Protein AF-A0A8J5ME68-F1 (afdb_monomer_lite)

InterPro domains:
  IPR002935 Class I-like SAM-dependent O-methyltransferase [PS51682] (1-146)

Sequence (146 aa):
MAEIGAYTGYNTVRFASAQREAAKAAGIDSHYYSFEYSPEFAACAREMVSFAGLNDQVTIIEGAFSDQLPFLKGKTVDIYYIGLDKSLYVSDAEKIIASDNVLIPGAPVYLTFVDDHPQLKSVLHRLVHVGQRSHLRGNLHRETPA

Secondary structure (DSSP, 8-state):
-EEE--TTSHHHHHHHHHHHHHHHHHT----EEEEES-HHHHHHHHHHHHHTT-TTTEEEEES-HHHHGGGGTT-----EEE-S-TTTHHHHHHHHHHHTT------S-HHHHHHH-TT----------TT-----------PPP-

Foldseek 3Di:
DEEEACQLQPVVLVVLVVVVVVCVVVVHDAAYEYEHADPVRLVNNVVVCVVSVNPVRYDYHYRHCVVCVCVCVPHDDPDYHYDDDPVCLVVVVVVVCVVVPDDDDDDPDNVCCQVPDPPHDDDDDDDDPPPDPDDDPDDDDDDDDD

Organism: NCBI:txid2496075

Radius of gyration: 18.71 Å; chains: 1; bounding box: 47×57×40 Å

Structure (mmCIF, N/CA/C/O backbone):
data_AF-A0A8J5ME68-F1
#
_entry.id   AF-A0A8J5ME68-F1
#
loop_
_atom_site.group_PDB
_atom_site.id
_atom_site.type_symbol
_atom_site.label_atom_id
_atom_site.label_alt_id
_atom_site.label_comp_id
_atom_site.label_asym_id
_atom_site.label_entity_id
_atom_site.label_seq_id
_atom_site.pdbx_PDB_ins_code
_atom_site.Cartn_x
_atom_site.Cartn_y
_atom_site.Cartn_z
_atom_site.occupancy
_atom_site.B_iso_or_equiv
_atom_site.auth_seq_id
_atom_site.auth_comp_id
_atom_site.auth_asym_id
_atom_site.auth_atom_id
_atom_site.pdbx_PDB_model_num
ATOM 1 N N . MET A 1 1 ? -5.941 2.859 2.032 1.00 93.94 1 MET A N 1
ATOM 2 C CA . MET A 1 1 ? -4.659 3.097 1.325 1.00 93.94 1 MET A CA 1
ATOM 3 C C . MET A 1 1 ? -4.305 1.867 0.507 1.00 93.94 1 MET A C 1
ATOM 5 O O . MET A 1 1 ? -4.702 0.774 0.906 1.00 93.94 1 MET A O 1
ATOM 9 N N . ALA A 1 2 ? -3.570 2.038 -0.593 1.00 95.75 2 ALA A N 1
ATOM 10 C CA . ALA A 1 2 ? -3.022 0.935 -1.379 1.00 95.75 2 ALA A CA 1
ATOM 11 C C . ALA A 1 2 ? -1.511 1.103 -1.629 1.00 95.75 2 ALA A C 1
ATOM 13 O O . ALA A 1 2 ? -1.034 2.219 -1.820 1.00 95.75 2 ALA A O 1
ATOM 14 N N . GLU A 1 3 ? -0.768 0.002 -1.640 1.00 95.38 3 GLU A N 1
ATOM 15 C CA . GLU A 1 3 ? 0.664 -0.069 -1.955 1.00 95.38 3 GLU A CA 1
ATOM 16 C C . GLU A 1 3 ? 0.919 -1.042 -3.101 1.00 95.38 3 GLU A C 1
ATOM 18 O O . GLU A 1 3 ? 0.340 -2.123 -3.131 1.00 95.38 3 GLU A O 1
ATOM 23 N N . ILE A 1 4 ? 1.825 -0.678 -4.006 1.00 94.94 4 ILE A N 1
ATOM 24 C CA . ILE A 1 4 ? 2.297 -1.523 -5.102 1.00 94.94 4 ILE A CA 1
ATOM 25 C C . ILE A 1 4 ? 3.764 -1.865 -4.837 1.00 94.94 4 ILE A C 1
ATOM 27 O O . ILE A 1 4 ? 4.624 -0.983 -4.885 1.00 94.94 4 ILE A O 1
ATOM 31 N N . GLY A 1 5 ? 4.024 -3.140 -4.540 1.00 94.88 5 GLY A N 1
ATOM 32 C CA . GLY A 1 5 ? 5.335 -3.683 -4.184 1.00 94.88 5 GLY A CA 1
ATOM 33 C C . GLY A 1 5 ? 5.552 -3.765 -2.673 1.00 94.88 5 GLY A C 1
ATOM 34 O O . GLY A 1 5 ? 6.218 -2.905 -2.096 1.00 94.88 5 GLY A O 1
ATOM 35 N N . ALA A 1 6 ? 5.031 -4.820 -2.038 1.00 96.44 6 ALA A N 1
ATOM 36 C CA . ALA A 1 6 ? 5.205 -5.065 -0.602 1.00 96.44 6 ALA A CA 1
ATOM 37 C C . ALA A 1 6 ? 6.639 -5.492 -0.245 1.00 96.44 6 ALA A C 1
ATOM 39 O O . ALA A 1 6 ? 7.139 -5.182 0.843 1.00 96.44 6 ALA A O 1
ATOM 40 N N . TYR A 1 7 ? 7.300 -6.225 -1.149 1.00 95.56 7 TYR A N 1
ATOM 41 C CA . TYR A 1 7 ? 8.560 -6.917 -0.900 1.00 95.56 7 TYR A CA 1
ATOM 42 C C . TYR A 1 7 ? 8.488 -7.719 0.417 1.00 95.56 7 TYR A C 1
ATOM 44 O O . TYR A 1 7 ? 7.648 -8.593 0.577 1.00 95.56 7 TYR A O 1
ATOM 52 N N . THR A 1 8 ? 9.324 -7.405 1.403 1.00 96.75 8 THR A N 1
ATOM 53 C CA . THR A 1 8 ? 9.348 -8.076 2.716 1.00 96.75 8 THR A CA 1
ATOM 54 C C . THR A 1 8 ? 8.385 -7.465 3.747 1.00 96.75 8 THR A C 1
ATOM 56 O O . THR A 1 8 ? 8.420 -7.825 4.920 1.00 96.75 8 THR A O 1
ATOM 59 N N . GLY A 1 9 ? 7.528 -6.520 3.346 1.00 97.25 9 GLY A N 1
ATOM 60 C CA . GLY A 1 9 ? 6.469 -5.952 4.188 1.00 97.25 9 GLY A CA 1
ATOM 61 C C . GLY A 1 9 ? 6.884 -4.786 5.094 1.00 97.25 9 GLY A C 1
ATOM 62 O O . GLY A 1 9 ? 6.089 -4.350 5.927 1.00 97.25 9 GLY A O 1
ATOM 63 N N . TYR A 1 10 ? 8.101 -4.243 4.954 1.00 96.88 10 TYR A N 1
ATOM 64 C CA . TYR A 1 10 ? 8.569 -3.123 5.788 1.00 96.88 10 TYR A CA 1
ATOM 65 C C . TYR A 1 10 ? 7.672 -1.880 5.662 1.00 96.88 10 TYR A C 1
ATOM 67 O O . TYR A 1 10 ? 7.197 -1.337 6.664 1.00 96.88 10 TYR A O 1
ATOM 75 N N . ASN A 1 11 ? 7.440 -1.426 4.427 1.00 96.06 11 ASN A N 1
ATOM 76 C CA . ASN A 1 11 ? 6.594 -0.265 4.154 1.00 96.06 11 ASN A CA 1
ATOM 77 C C . ASN A 1 11 ? 5.141 -0.550 4.532 1.00 96.06 11 ASN A C 1
ATOM 79 O O . ASN A 1 11 ? 4.516 0.286 5.184 1.00 96.06 11 ASN A O 1
ATOM 83 N N . THR A 1 12 ? 4.656 -1.754 4.219 1.00 98.06 12 THR A N 1
ATOM 84 C CA . THR A 1 12 ? 3.324 -2.225 4.592 1.00 98.06 12 THR A CA 1
ATOM 85 C C . THR A 1 12 ? 3.072 -2.057 6.088 1.00 98.06 12 THR A C 1
ATOM 87 O O . THR A 1 12 ? 2.131 -1.371 6.474 1.00 98.06 12 THR A O 1
ATOM 90 N N . VAL A 1 13 ? 3.940 -2.599 6.952 1.00 98.56 13 VAL A N 1
ATOM 91 C CA . VAL A 1 13 ? 3.788 -2.472 8.411 1.00 98.56 13 VAL A CA 1
ATOM 92 C C . VAL A 1 13 ? 3.881 -1.017 8.855 1.00 98.56 13 VAL A C 1
ATOM 94 O O . VAL A 1 13 ? 3.043 -0.551 9.631 1.00 98.56 13 VAL A O 1
ATOM 97 N N . ARG A 1 14 ? 4.874 -0.274 8.352 1.00 97.94 14 ARG A N 1
ATOM 98 C CA . ARG A 1 14 ? 5.091 1.125 8.738 1.00 97.94 14 ARG A CA 1
ATOM 99 C C . ARG A 1 14 ? 3.871 1.992 8.436 1.00 97.94 14 ARG A C 1
ATOM 101 O O . ARG A 1 14 ? 3.426 2.748 9.300 1.00 97.94 14 ARG A O 1
ATOM 108 N N . PHE A 1 15 ? 3.347 1.904 7.219 1.00 97.94 15 PHE A N 1
ATOM 109 C CA . PHE A 1 15 ? 2.241 2.743 6.781 1.00 97.94 15 PHE A CA 1
ATOM 110 C C . PHE A 1 15 ? 0.897 2.249 7.305 1.00 97.94 15 PHE A C 1
ATOM 112 O O . PHE A 1 15 ? 0.117 3.077 7.763 1.00 97.94 15 PHE A O 1
ATOM 119 N N . ALA A 1 16 ? 0.639 0.939 7.333 1.00 98.31 16 ALA A N 1
ATOM 120 C CA . ALA A 1 16 ? -0.602 0.405 7.891 1.00 98.31 16 ALA A CA 1
ATOM 121 C C . ALA A 1 16 ? -0.737 0.705 9.389 1.00 98.31 16 ALA A C 1
ATOM 123 O O . ALA A 1 16 ? -1.819 1.071 9.846 1.00 98.31 16 ALA A O 1
ATOM 124 N N . SER A 1 17 ? 0.360 0.630 10.155 1.00 98.25 17 SER A N 1
ATOM 125 C CA . SER A 1 17 ? 0.346 1.032 11.564 1.00 98.25 17 SER A CA 1
ATOM 126 C C . SER A 1 17 ? 0.016 2.517 11.718 1.00 98.25 17 SER A C 1
ATOM 128 O O . SER A 1 17 ? -0.826 2.867 12.540 1.00 98.25 17 SER A O 1
ATOM 130 N N . ALA A 1 18 ? 0.647 3.395 10.932 1.00 98.12 18 ALA A N 1
ATOM 131 C CA . ALA A 1 18 ? 0.370 4.831 10.986 1.00 98.12 18 ALA A CA 1
ATOM 132 C C . ALA A 1 18 ? -1.072 5.159 10.556 1.00 98.12 18 ALA A C 1
ATOM 134 O O . ALA A 1 18 ? -1.734 5.970 11.200 1.00 98.12 18 ALA A O 1
ATOM 135 N N . GLN A 1 19 ? -1.571 4.494 9.508 1.00 97.69 19 GLN A N 1
ATOM 136 C CA . GLN A 1 19 ? -2.947 4.619 9.034 1.00 97.69 19 GLN A CA 1
ATOM 137 C C . GLN A 1 19 ? -3.941 4.222 10.127 1.00 97.69 19 GLN A C 1
ATOM 139 O O . GLN A 1 19 ? -4.859 4.987 10.404 1.00 97.69 19 GLN A O 1
ATOM 144 N N . ARG A 1 20 ? -3.741 3.064 10.773 1.00 97.62 20 ARG A N 1
ATOM 145 C CA . ARG A 1 20 ? -4.620 2.569 11.840 1.00 97.62 20 ARG A CA 1
ATOM 146 C C . ARG A 1 20 ? -4.729 3.565 12.990 1.00 97.62 20 ARG A C 1
ATOM 148 O O . ARG A 1 20 ? -5.829 3.842 13.456 1.00 97.62 20 ARG A O 1
ATOM 155 N N . GLU A 1 21 ? -3.607 4.125 13.437 1.00 97.81 21 GLU A N 1
ATOM 156 C CA . GLU A 1 21 ? -3.608 5.096 14.537 1.00 97.81 21 GLU A CA 1
ATOM 157 C C . GLU A 1 21 ? -4.255 6.430 14.138 1.00 97.81 21 GLU A C 1
ATOM 159 O O . GLU A 1 21 ? -5.049 6.979 14.903 1.00 97.81 21 GLU A O 1
ATOM 164 N N . ALA A 1 22 ? -4.000 6.919 12.921 1.00 97.19 22 ALA A N 1
ATOM 165 C CA . ALA A 1 22 ? -4.658 8.118 12.405 1.00 97.19 22 ALA A CA 1
ATOM 166 C C . ALA A 1 22 ? -6.180 7.928 12.256 1.00 97.19 22 ALA A C 1
ATOM 168 O O . ALA A 1 22 ? -6.953 8.803 12.644 1.00 97.19 22 ALA A O 1
ATOM 169 N N . ALA A 1 23 ? -6.613 6.772 11.748 1.00 96.38 23 ALA A N 1
ATOM 170 C CA . ALA A 1 23 ? -8.021 6.432 11.568 1.00 96.38 23 ALA A CA 1
ATOM 171 C C . ALA A 1 23 ? -8.759 6.321 12.910 1.00 96.38 23 ALA A C 1
ATOM 173 O O . ALA A 1 23 ? -9.811 6.936 13.086 1.00 96.38 23 AL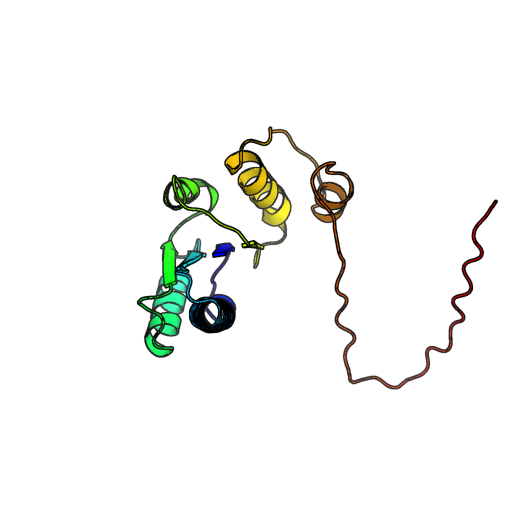A A O 1
ATOM 174 N N . LYS A 1 24 ? -8.155 5.644 13.899 1.00 96.81 24 LYS A N 1
ATOM 175 C CA . LYS A 1 24 ? -8.673 5.592 15.276 1.00 96.81 24 LYS A CA 1
ATOM 176 C C . LYS A 1 24 ? -8.836 6.984 15.880 1.00 96.81 24 LYS A C 1
ATOM 178 O O . LYS A 1 24 ? -9.876 7.268 16.464 1.00 96.81 24 LYS A O 1
ATOM 183 N N . ALA A 1 25 ? -7.834 7.852 15.734 1.00 97.62 25 ALA A N 1
ATOM 184 C CA . ALA A 1 25 ? -7.892 9.216 16.260 1.00 97.62 25 ALA A CA 1
ATOM 185 C C . ALA A 1 25 ? -9.000 10.056 15.601 1.00 97.62 25 ALA A C 1
ATOM 187 O O . ALA A 1 25 ? -9.602 10.903 16.257 1.00 97.62 25 ALA A O 1
ATOM 188 N N . ALA A 1 26 ? -9.285 9.806 14.322 1.00 96.75 26 ALA A N 1
ATOM 189 C CA . ALA A 1 26 ? -10.361 10.458 13.582 1.00 96.75 26 ALA A CA 1
ATOM 190 C C . ALA A 1 26 ? -11.739 9.790 13.768 1.00 96.75 26 ALA A C 1
ATOM 192 O O . ALA A 1 26 ? -12.738 10.344 13.312 1.00 96.75 26 ALA A O 1
ATOM 193 N N . GLY A 1 27 ? -11.816 8.627 14.425 1.00 96.94 27 GLY A N 1
ATOM 194 C CA . GLY A 1 27 ? -13.060 7.870 14.586 1.00 96.94 27 GLY A CA 1
ATOM 195 C C . GLY A 1 27 ? -13.623 7.329 13.268 1.00 96.94 27 GLY A C 1
ATOM 196 O O . GLY A 1 27 ? -14.840 7.245 13.123 1.00 96.94 27 GLY A O 1
ATOM 197 N N . ILE A 1 28 ? -12.753 7.003 12.307 1.00 94.88 28 ILE A N 1
ATOM 198 C CA . ILE A 1 28 ? -13.132 6.451 10.999 1.00 94.88 28 ILE A CA 1
ATOM 199 C C . ILE A 1 28 ? -12.541 5.057 10.801 1.00 94.88 28 ILE A C 1
ATOM 201 O O . ILE A 1 28 ? -11.491 4.727 11.355 1.00 94.88 28 ILE A O 1
ATOM 205 N N . ASP A 1 29 ? -13.185 4.267 9.949 1.00 94.44 29 ASP A N 1
ATOM 206 C CA . ASP A 1 29 ? -12.644 2.988 9.505 1.00 94.44 29 ASP A CA 1
ATOM 207 C C . ASP A 1 29 ? -11.548 3.193 8.457 1.00 94.44 29 ASP A C 1
ATOM 209 O O . ASP A 1 29 ? -11.549 4.153 7.682 1.00 94.44 29 ASP A O 1
ATOM 213 N N . SER A 1 30 ? -10.593 2.266 8.412 1.00 96.19 30 SER A N 1
ATOM 214 C CA . SER A 1 30 ? -9.539 2.290 7.406 1.00 96.19 30 SER A CA 1
ATOM 215 C C . SER A 1 30 ? -9.035 0.888 7.103 1.00 96.19 30 SER A C 1
ATOM 217 O O . SER A 1 30 ? -9.073 0.018 7.965 1.00 96.19 30 SER A O 1
ATOM 219 N N . HIS A 1 31 ? -8.519 0.690 5.891 1.00 97.69 31 HIS A N 1
ATOM 220 C CA . HIS A 1 31 ? -7.887 -0.566 5.485 1.00 97.69 31 HIS A CA 1
ATOM 221 C C . HIS A 1 31 ? -6.666 -0.308 4.601 1.00 97.69 31 HIS A C 1
ATOM 223 O O . HIS A 1 31 ? -6.632 0.690 3.860 1.00 97.69 31 HIS A O 1
ATOM 229 N N . TYR A 1 32 ? -5.676 -1.196 4.670 1.00 98.31 32 TYR A N 1
ATOM 230 C CA . TYR A 1 32 ? -4.450 -1.144 3.875 1.00 98.31 32 TYR A CA 1
ATOM 231 C C . TYR A 1 32 ? -4.378 -2.341 2.919 1.00 98.31 32 TYR A C 1
ATOM 233 O O . TYR A 1 32 ? -4.331 -3.492 3.349 1.00 98.31 32 TYR A O 1
ATOM 241 N N . TYR A 1 33 ? -4.346 -2.080 1.615 1.00 98.06 33 TYR A N 1
ATOM 242 C CA . TYR A 1 33 ? -4.176 -3.110 0.589 1.00 98.06 33 TYR A CA 1
ATOM 243 C C . TYR A 1 33 ? -2.742 -3.060 0.066 1.00 98.06 33 TYR A C 1
ATOM 245 O O . TYR A 1 33 ? -2.293 -2.001 -0.357 1.00 98.06 33 TYR A O 1
ATOM 253 N N . SER A 1 34 ? -2.013 -4.170 0.092 1.00 97.81 34 SER A N 1
ATOM 254 C CA . SER A 1 34 ? -0.641 -4.219 -0.423 1.00 97.81 34 SER A CA 1
ATOM 255 C C . SER A 1 34 ? -0.531 -5.296 -1.491 1.00 97.81 34 SER A C 1
ATOM 257 O O . SER A 1 34 ? -0.864 -6.453 -1.237 1.00 97.81 34 SER A O 1
ATOM 259 N N . PHE A 1 35 ? -0.124 -4.900 -2.693 1.00 97.38 35 PHE A N 1
ATOM 260 C CA . PHE A 1 35 ? 0.018 -5.770 -3.854 1.00 97.38 35 PHE A CA 1
ATOM 261 C C . PHE A 1 35 ? 1.472 -6.209 -3.993 1.00 97.38 35 PHE A C 1
ATOM 263 O O . PHE A 1 35 ? 2.373 -5.369 -4.013 1.00 97.38 35 PHE A O 1
ATOM 270 N N . GLU A 1 36 ? 1.707 -7.510 -4.122 1.00 97.38 36 GLU A N 1
ATOM 271 C CA . GLU A 1 36 ? 3.045 -8.071 -4.300 1.00 97.38 36 GLU A CA 1
ATOM 272 C C . GLU A 1 36 ? 3.051 -9.129 -5.397 1.00 97.38 36 GLU A C 1
ATOM 274 O O . GLU A 1 36 ? 2.289 -10.092 -5.353 1.00 97.38 36 GLU A O 1
ATOM 279 N N . TYR A 1 37 ? 3.932 -8.948 -6.380 1.00 95.69 37 TYR A N 1
ATOM 280 C CA . TYR A 1 37 ? 4.018 -9.828 -7.538 1.00 95.69 37 TYR A CA 1
ATOM 281 C C . TYR A 1 37 ? 4.598 -11.201 -7.181 1.00 95.69 37 TYR A C 1
ATOM 283 O O . TYR A 1 37 ? 4.061 -12.215 -7.621 1.00 95.69 37 TYR A O 1
ATOM 291 N N . SER A 1 38 ? 5.688 -11.243 -6.407 1.00 96.88 38 SER A N 1
ATOM 292 C CA . SER A 1 38 ? 6.359 -12.495 -6.045 1.00 96.88 38 SER A CA 1
ATOM 293 C C . SER A 1 38 ? 5.577 -13.222 -4.948 1.00 96.88 38 SER A C 1
ATOM 295 O O . SER A 1 38 ? 5.386 -12.662 -3.866 1.00 96.88 38 SER A O 1
ATOM 297 N N . PRO A 1 39 ? 5.186 -14.491 -5.157 1.00 98.00 39 PRO A N 1
ATOM 298 C CA . PRO A 1 39 ? 4.570 -15.300 -4.109 1.00 98.00 39 PRO A CA 1
ATOM 299 C C . PRO A 1 39 ? 5.450 -15.429 -2.861 1.00 98.00 39 PRO A C 1
ATOM 301 O O . PRO A 1 39 ? 4.946 -15.394 -1.737 1.00 98.00 39 PRO A O 1
ATOM 304 N N . GLU A 1 40 ? 6.773 -15.530 -3.036 1.00 98.31 40 GLU A N 1
ATOM 305 C CA . GLU A 1 40 ? 7.721 -15.630 -1.924 1.00 98.31 40 GLU A CA 1
ATOM 306 C C . GLU A 1 40 ? 7.739 -14.351 -1.077 1.00 98.31 40 GLU A C 1
ATOM 308 O O . GLU A 1 40 ? 7.684 -14.409 0.155 1.00 98.31 40 GLU A O 1
ATOM 313 N N . PHE A 1 41 ? 7.772 -13.184 -1.723 1.00 98.19 41 PHE A N 1
ATOM 314 C CA . PHE A 1 41 ? 7.710 -11.903 -1.024 1.00 98.19 41 PHE A CA 1
ATOM 315 C C . PHE A 1 41 ? 6.327 -11.644 -0.429 1.00 98.19 41 PHE A C 1
ATOM 317 O O . PHE A 1 41 ? 6.241 -11.201 0.714 1.00 98.19 41 PHE A O 1
ATOM 324 N N . ALA A 1 42 ? 5.246 -12.030 -1.108 1.00 98.50 42 ALA A N 1
ATOM 325 C CA . ALA A 1 42 ? 3.898 -11.944 -0.558 1.00 98.50 42 ALA A CA 1
ATOM 326 C C . ALA A 1 42 ? 3.761 -12.784 0.723 1.00 98.50 42 ALA A C 1
ATOM 328 O O . ALA A 1 42 ? 3.177 -12.326 1.706 1.00 98.50 42 ALA A O 1
ATOM 329 N N . ALA A 1 43 ? 4.325 -13.997 0.756 1.00 98.56 43 ALA A N 1
ATOM 330 C CA . ALA A 1 43 ? 4.378 -14.818 1.965 1.00 98.56 43 ALA A CA 1
ATOM 331 C C . ALA A 1 43 ? 5.175 -14.132 3.089 1.00 98.56 43 ALA A C 1
ATOM 333 O O . ALA A 1 43 ? 4.666 -14.004 4.203 1.00 98.56 43 ALA A O 1
ATOM 334 N N . CYS A 1 44 ? 6.364 -13.603 2.783 1.00 98.50 44 CYS A N 1
ATOM 335 C CA . CYS A 1 44 ? 7.183 -12.870 3.753 1.00 98.50 44 CYS A CA 1
ATOM 336 C C . CYS A 1 44 ? 6.458 -11.633 4.317 1.00 98.50 44 CYS A C 1
ATOM 338 O O . CYS A 1 44 ? 6.436 -11.415 5.530 1.00 98.50 44 CYS A O 1
ATOM 340 N N . ALA A 1 45 ? 5.796 -10.850 3.463 1.00 98.50 45 ALA A N 1
ATOM 341 C CA . ALA A 1 45 ? 5.016 -9.691 3.880 1.00 98.50 45 ALA A CA 1
ATOM 342 C C . ALA A 1 45 ? 3.833 -10.084 4.783 1.00 98.50 45 ALA A C 1
ATOM 344 O O . ALA A 1 45 ? 3.581 -9.406 5.779 1.00 98.50 45 ALA A O 1
ATOM 345 N N . ARG A 1 46 ? 3.135 -11.195 4.492 1.00 98.69 46 ARG A N 1
ATOM 346 C CA . ARG A 1 46 ? 2.063 -11.725 5.361 1.00 98.69 46 ARG A CA 1
ATOM 347 C C . ARG A 1 46 ? 2.595 -12.112 6.741 1.00 98.69 46 ARG A C 1
ATOM 349 O O . ARG A 1 46 ? 1.973 -11.766 7.744 1.00 98.69 46 ARG A O 1
ATOM 356 N N . GLU A 1 47 ? 3.749 -12.775 6.812 1.00 98.62 47 GLU A N 1
ATOM 357 C CA . GLU A 1 47 ? 4.398 -13.101 8.089 1.00 98.62 47 GLU A CA 1
ATOM 358 C C . GLU A 1 47 ? 4.758 -11.837 8.876 1.00 98.62 47 GLU A C 1
ATOM 360 O O . GLU A 1 47 ? 4.458 -11.750 10.067 1.00 98.62 47 GLU A O 1
ATOM 365 N N . MET A 1 48 ? 5.325 -10.828 8.208 1.00 98.62 48 MET A N 1
ATOM 366 C CA . MET A 1 48 ? 5.689 -9.549 8.822 1.00 98.62 48 MET A CA 1
ATOM 367 C C . MET A 1 48 ? 4.463 -8.792 9.363 1.00 98.62 48 MET A C 1
ATOM 369 O O . MET A 1 48 ? 4.477 -8.298 10.492 1.00 98.62 48 MET A O 1
ATOM 373 N N . VAL A 1 49 ? 3.373 -8.744 8.591 1.00 98.75 49 VAL A N 1
ATOM 374 C CA . VAL A 1 49 ? 2.081 -8.161 8.999 1.00 98.75 49 VAL A CA 1
ATOM 375 C C . VAL A 1 49 ? 1.501 -8.891 10.207 1.00 98.75 49 VAL A C 1
ATOM 377 O O . VAL A 1 49 ? 1.047 -8.251 11.161 1.00 98.75 49 VAL A O 1
ATOM 380 N N . SER A 1 50 ? 1.541 -10.223 10.189 1.00 98.62 50 SER A N 1
ATOM 381 C CA . SER A 1 50 ? 1.037 -11.033 11.293 1.00 98.62 50 SER A CA 1
ATOM 382 C C . SER A 1 50 ? 1.868 -10.837 12.554 1.00 98.62 50 SER A C 1
ATOM 384 O O . SER A 1 50 ? 1.308 -10.642 13.633 1.00 98.62 50 SER A O 1
ATOM 386 N N . PHE A 1 51 ? 3.195 -10.822 12.424 1.00 98.50 51 PHE A N 1
ATOM 387 C CA . PHE A 1 51 ? 4.112 -10.546 13.526 1.00 98.50 51 PHE A CA 1
ATOM 388 C C . PHE A 1 51 ? 3.859 -9.167 14.153 1.00 98.50 51 PHE A C 1
ATOM 390 O O . PHE A 1 51 ? 3.887 -9.024 15.373 1.00 98.50 51 PHE A O 1
ATOM 397 N N . ALA A 1 52 ? 3.541 -8.163 13.334 1.00 98.44 52 ALA A N 1
ATOM 398 C CA . ALA A 1 52 ? 3.209 -6.815 13.788 1.00 98.44 52 ALA A CA 1
ATOM 399 C C . ALA A 1 52 ? 1.780 -6.664 14.359 1.00 98.44 52 ALA A C 1
ATOM 401 O O . ALA A 1 52 ? 1.417 -5.573 14.804 1.00 98.44 52 ALA A O 1
ATOM 402 N N . GLY A 1 53 ? 0.951 -7.717 14.341 1.00 98.50 53 GLY A N 1
ATOM 403 C CA . GLY A 1 53 ? -0.433 -7.657 14.824 1.00 98.50 53 GLY A CA 1
ATOM 404 C C . GLY A 1 53 ? -1.325 -6.739 13.979 1.00 98.50 53 GLY A C 1
ATOM 405 O O . GLY A 1 53 ? -2.094 -5.942 14.524 1.00 98.50 53 GLY A O 1
ATOM 406 N N . LEU A 1 54 ? -1.176 -6.802 12.651 1.00 98.69 54 LEU A N 1
ATOM 407 C CA . LEU A 1 54 ? -1.892 -5.964 11.677 1.00 98.69 54 LEU A CA 1
ATOM 408 C C . LEU A 1 54 ? -2.807 -6.771 10.736 1.00 98.69 54 LEU A C 1
ATOM 410 O O . LEU A 1 54 ? -3.259 -6.244 9.722 1.00 98.69 54 LEU A O 1
ATOM 414 N N . ASN A 1 55 ? -3.087 -8.038 11.056 1.00 98.38 55 ASN A N 1
ATOM 415 C CA . ASN A 1 55 ? -3.894 -8.936 10.216 1.00 98.38 55 ASN A CA 1
ATOM 416 C C . ASN A 1 55 ? -5.327 -8.431 9.961 1.00 98.38 55 ASN A C 1
ATOM 418 O O . ASN A 1 55 ? -5.930 -8.784 8.954 1.00 98.38 55 ASN A O 1
ATOM 422 N N . ASP A 1 56 ? -5.878 -7.631 10.872 1.00 97.38 56 ASP A N 1
ATOM 423 C CA . ASP A 1 56 ? -7.194 -6.998 10.754 1.00 97.38 56 ASP A CA 1
ATOM 424 C C . ASP A 1 56 ? -7.176 -5.728 9.889 1.00 97.38 56 ASP A C 1
ATOM 426 O O . ASP A 1 56 ? -8.194 -5.357 9.315 1.00 97.38 56 ASP A O 1
ATOM 430 N N . GLN A 1 57 ? -6.014 -5.082 9.775 1.00 98.19 57 GLN A N 1
ATOM 431 C CA . GLN A 1 57 ? -5.819 -3.812 9.074 1.00 98.19 57 GLN A CA 1
ATOM 432 C C . GLN A 1 57 ? -5.323 -3.991 7.633 1.00 98.19 57 GLN A C 1
ATOM 434 O O . GLN A 1 57 ? -5.514 -3.104 6.797 1.00 98.19 57 GLN A O 1
ATOM 439 N N . VAL A 1 58 ? -4.616 -5.088 7.350 1.00 98.69 58 VAL A N 1
ATOM 440 C CA . VAL A 1 58 ? -3.864 -5.273 6.104 1.00 98.69 58 VAL A CA 1
ATOM 441 C C . VAL A 1 58 ? -4.373 -6.476 5.324 1.00 98.69 58 VAL A C 1
ATOM 443 O O . VAL A 1 58 ? -4.538 -7.567 5.861 1.00 98.69 58 VAL A O 1
ATOM 446 N N . THR A 1 59 ? -4.519 -6.310 4.012 1.00 98.56 59 THR A N 1
ATOM 447 C CA . THR A 1 59 ? -4.663 -7.427 3.073 1.00 98.56 59 THR A CA 1
ATOM 448 C C . THR A 1 59 ? -3.503 -7.425 2.087 1.00 98.56 59 THR A C 1
ATOM 450 O O . THR A 1 59 ? -3.354 -6.485 1.307 1.00 98.56 59 THR A O 1
ATOM 453 N N . ILE A 1 60 ? -2.702 -8.495 2.115 1.00 98.50 60 ILE A N 1
ATOM 454 C CA . ILE A 1 60 ? -1.682 -8.769 1.097 1.00 98.50 60 ILE A CA 1
ATOM 455 C C . ILE A 1 60 ? -2.340 -9.489 -0.079 1.00 98.50 60 ILE A C 1
ATOM 457 O O . ILE A 1 60 ? -2.909 -10.572 0.092 1.00 98.50 60 ILE A O 1
ATOM 461 N N . ILE A 1 61 ? -2.239 -8.897 -1.263 1.00 98.31 61 ILE A N 1
ATOM 462 C CA . ILE A 1 61 ? -2.795 -9.397 -2.516 1.00 98.31 61 ILE A CA 1
ATOM 463 C C . ILE A 1 61 ? -1.627 -9.813 -3.402 1.00 98.31 61 ILE A C 1
ATOM 465 O O . ILE A 1 61 ? -0.734 -9.022 -3.688 1.00 98.31 61 ILE A O 1
ATOM 469 N N . GLU A 1 62 ? -1.620 -11.075 -3.805 1.00 97.88 62 GLU A N 1
ATOM 470 C CA . GLU A 1 62 ? -0.530 -11.660 -4.579 1.00 97.88 62 GLU A CA 1
ATOM 471 C C . GLU A 1 62 ? -0.814 -11.590 -6.078 1.00 97.88 62 GLU A C 1
ATOM 473 O O . GLU A 1 62 ? -1.937 -11.841 -6.519 1.00 97.88 62 GLU A O 1
ATOM 478 N N . GLY A 1 63 ? 0.217 -11.270 -6.855 1.00 95.56 63 GLY A N 1
ATOM 479 C CA . GLY A 1 63 ? 0.173 -11.153 -8.306 1.00 95.56 63 GLY A CA 1
ATOM 480 C C . GLY A 1 63 ? 0.419 -9.730 -8.805 1.00 95.56 63 GLY A C 1
ATOM 481 O O . GLY A 1 63 ? 0.604 -8.784 -8.039 1.00 95.56 63 GLY A O 1
ATOM 482 N N . ALA A 1 64 ? 0.445 -9.582 -10.130 1.00 91.69 64 ALA A N 1
ATOM 483 C CA . ALA A 1 64 ? 0.670 -8.292 -10.768 1.00 91.69 64 ALA A CA 1
ATOM 484 C C . ALA A 1 64 ? -0.443 -7.302 -10.405 1.00 91.69 64 ALA A C 1
ATOM 486 O O . ALA A 1 64 ? -1.626 -7.625 -10.505 1.00 91.69 64 ALA A O 1
ATOM 487 N N . PHE A 1 65 ? -0.073 -6.072 -10.040 1.00 90.56 65 PHE A N 1
ATOM 488 C CA . PHE A 1 65 ? -1.042 -5.040 -9.665 1.00 90.56 65 PHE A CA 1
ATOM 489 C C . PHE A 1 65 ? -2.127 -4.840 -10.733 1.00 90.56 65 PHE A C 1
ATOM 491 O O . PHE A 1 65 ? -3.305 -4.760 -10.396 1.00 90.56 65 PHE A O 1
ATOM 498 N N . SER A 1 66 ? -1.751 -4.849 -12.017 1.00 87.31 66 SER A N 1
ATOM 499 C CA . SER A 1 66 ? -2.682 -4.732 -13.147 1.00 87.31 66 SER A CA 1
ATOM 500 C C . SER A 1 66 ? -3.814 -5.751 -13.112 1.00 87.31 66 SER A C 1
ATOM 502 O O . SER A 1 66 ? -4.964 -5.415 -13.386 1.00 87.31 66 SER A O 1
ATOM 504 N N . ASP A 1 67 ? -3.481 -6.984 -12.754 1.00 91.62 67 ASP A N 1
ATOM 505 C CA . ASP A 1 67 ? -4.395 -8.120 -12.797 1.00 91.62 67 ASP A CA 1
ATOM 506 C C . ASP A 1 67 ? -5.242 -8.169 -11.525 1.00 91.62 67 ASP A C 1
ATOM 508 O O . ASP A 1 67 ? -6.367 -8.666 -11.525 1.00 91.62 67 ASP A O 1
ATOM 512 N N . GLN A 1 68 ? -4.706 -7.604 -10.442 1.00 94.06 68 GLN A N 1
ATOM 513 C CA . GLN A 1 68 ? -5.310 -7.586 -9.119 1.00 94.06 68 GLN A CA 1
ATOM 514 C C . GLN A 1 68 ? -6.104 -6.303 -8.824 1.00 94.06 68 GLN A C 1
ATOM 516 O O . GLN A 1 68 ? -6.830 -6.259 -7.834 1.00 94.06 68 GLN A O 1
ATOM 521 N N . LEU A 1 69 ? -6.066 -5.289 -9.697 1.00 87.81 69 LEU A N 1
ATOM 522 C CA . LEU A 1 69 ? -6.900 -4.077 -9.619 1.00 87.81 69 LEU A CA 1
ATOM 523 C C . LEU A 1 69 ? -8.385 -4.339 -9.291 1.00 87.81 69 LEU A C 1
ATOM 525 O O . LEU A 1 69 ? -8.947 -3.584 -8.492 1.00 87.81 69 LEU A O 1
ATOM 529 N N . PRO A 1 70 ? -9.047 -5.396 -9.814 1.00 90.31 70 PRO A N 1
ATOM 530 C CA . PRO A 1 70 ? -10.427 -5.716 -9.450 1.00 90.31 70 PRO A CA 1
ATOM 531 C C . PRO A 1 70 ? -10.674 -5.914 -7.945 1.00 90.31 70 PRO A C 1
ATOM 533 O O . PRO A 1 70 ? -11.805 -5.707 -7.506 1.00 90.31 70 PRO A O 1
ATOM 536 N N . PHE A 1 71 ? -9.654 -6.239 -7.137 1.00 91.06 71 PHE A N 1
ATOM 537 C CA . PHE A 1 71 ? -9.777 -6.292 -5.672 1.00 91.06 71 PHE A CA 1
ATOM 538 C C . PHE A 1 71 ? -10.144 -4.941 -5.050 1.00 91.06 71 PHE A C 1
ATOM 540 O O . PHE A 1 71 ? -10.739 -4.912 -3.972 1.00 91.06 71 PHE A O 1
ATOM 547 N N . LEU A 1 72 ? -9.823 -3.829 -5.714 1.00 90.69 72 LEU A N 1
ATOM 548 C CA . LEU A 1 72 ? -10.158 -2.479 -5.257 1.00 90.69 72 LEU A CA 1
ATOM 549 C C . LEU A 1 72 ? -11.539 -2.014 -5.732 1.00 90.69 72 LEU A C 1
ATOM 551 O 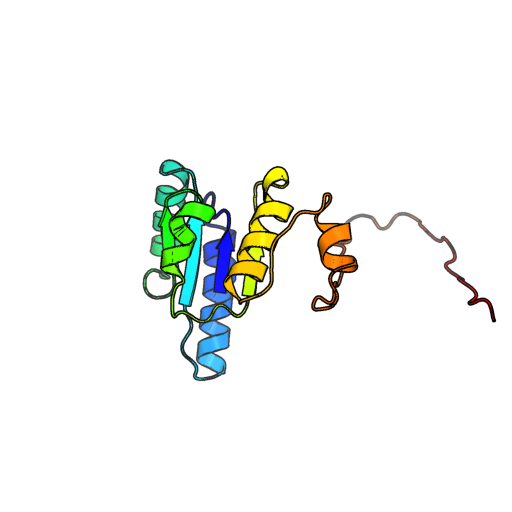O . LEU A 1 72 ? -11.998 -0.946 -5.333 1.00 90.69 72 LEU A O 1
ATOM 555 N N . LYS A 1 73 ? -12.245 -2.802 -6.552 1.00 87.62 73 LYS A N 1
ATOM 556 C CA . LYS A 1 73 ? -13.547 -2.401 -7.092 1.00 87.62 73 LYS A CA 1
ATOM 557 C C . LYS A 1 73 ? -14.560 -2.155 -5.969 1.00 87.62 73 LYS A C 1
ATOM 559 O O . LYS A 1 73 ? -14.811 -3.026 -5.138 1.00 87.62 73 LYS A O 1
ATOM 564 N N . GLY A 1 74 ? -15.173 -0.970 -5.980 1.00 84.44 74 GLY A N 1
ATOM 565 C CA . GLY A 1 74 ? -16.138 -0.548 -4.959 1.00 84.44 74 GLY A CA 1
ATOM 566 C C . GLY A 1 74 ? -15.504 -0.168 -3.618 1.00 84.44 74 GLY A C 1
ATOM 567 O O . GLY A 1 74 ? -16.222 -0.030 -2.632 1.00 84.44 74 GLY A O 1
ATOM 568 N N . LYS A 1 75 ? -14.175 -0.018 -3.568 1.00 86.81 75 LYS A N 1
ATOM 569 C CA . LYS A 1 75 ? -13.431 0.448 -2.398 1.00 86.81 75 LYS A CA 1
ATOM 570 C C . LYS A 1 75 ? -12.874 1.836 -2.678 1.00 86.81 75 LYS A C 1
ATOM 572 O O . LYS A 1 75 ? -12.370 2.088 -3.767 1.00 86.81 75 LYS A O 1
ATOM 577 N N . THR A 1 76 ? -12.916 2.707 -1.680 1.00 87.25 76 THR A N 1
ATOM 578 C CA . THR A 1 76 ? -12.250 4.008 -1.755 1.00 87.25 76 THR A CA 1
ATOM 579 C C . THR A 1 76 ? -10.775 3.843 -1.407 1.00 87.25 76 THR A C 1
ATOM 581 O O . THR A 1 76 ? -10.433 3.222 -0.395 1.00 87.25 76 THR A O 1
ATOM 584 N N . VAL A 1 77 ? -9.894 4.393 -2.244 1.00 90.69 77 VAL A N 1
ATOM 585 C CA . VAL A 1 77 ? -8.453 4.441 -1.985 1.00 90.69 77 VAL A CA 1
ATOM 586 C C . VAL A 1 77 ? -7.985 5.888 -2.041 1.00 90.69 77 VAL A C 1
ATOM 588 O O . VAL A 1 77 ? -7.790 6.442 -3.112 1.00 90.69 77 VAL A O 1
ATOM 591 N N . ASP A 1 78 ? -7.761 6.483 -0.871 1.00 89.44 78 ASP A N 1
ATOM 592 C CA . ASP A 1 78 ? -7.391 7.904 -0.771 1.00 89.44 78 ASP A CA 1
ATOM 593 C C . ASP A 1 78 ? -5.913 8.171 -1.089 1.00 89.44 78 ASP A C 1
ATOM 595 O O . ASP A 1 78 ? -5.525 9.283 -1.435 1.00 89.44 78 ASP A O 1
ATOM 599 N N . ILE A 1 79 ? -5.059 7.157 -0.909 1.00 91.38 79 ILE A N 1
ATOM 600 C CA . ILE A 1 79 ? -3.608 7.264 -1.087 1.00 91.38 79 ILE A CA 1
ATOM 601 C C . ILE A 1 79 ? -3.081 5.973 -1.703 1.00 91.38 79 ILE A C 1
ATOM 603 O O . ILE A 1 79 ? -3.322 4.883 -1.165 1.00 91.38 79 ILE A O 1
ATOM 607 N N . TYR A 1 80 ? -2.298 6.137 -2.769 1.00 92.19 80 TYR A N 1
ATOM 608 C CA . TYR A 1 80 ? -1.474 5.100 -3.376 1.00 92.19 80 TYR A CA 1
ATOM 609 C C . TYR A 1 80 ? 0.006 5.331 -3.060 1.00 92.19 80 TYR A C 1
ATOM 611 O O . TYR A 1 80 ? 0.508 6.452 -3.147 1.00 92.19 80 TYR A O 1
ATOM 619 N N . TYR A 1 81 ? 0.714 4.258 -2.727 1.00 91.56 81 TYR A N 1
ATOM 620 C CA . TYR A 1 81 ? 2.168 4.216 -2.655 1.00 91.56 81 TYR A CA 1
ATOM 621 C C . TYR A 1 81 ? 2.692 3.302 -3.766 1.00 91.56 81 TYR A C 1
ATOM 623 O O . TYR A 1 81 ? 2.372 2.117 -3.792 1.00 91.56 81 TYR A O 1
ATOM 631 N N . ILE A 1 82 ? 3.485 3.852 -4.687 1.00 88.94 82 ILE A N 1
ATOM 632 C CA . ILE A 1 82 ? 4.115 3.094 -5.775 1.00 88.94 82 ILE A CA 1
ATOM 633 C C . ILE A 1 82 ? 5.584 2.880 -5.409 1.00 88.94 82 ILE A C 1
ATOM 635 O O . ILE A 1 82 ? 6.343 3.847 -5.283 1.00 88.94 82 ILE A O 1
ATOM 639 N N . GLY A 1 83 ? 5.972 1.624 -5.198 1.00 80.38 83 GLY A N 1
ATOM 640 C CA . GLY A 1 83 ? 7.307 1.245 -4.753 1.00 80.38 83 GLY A CA 1
ATOM 641 C C . GLY A 1 83 ? 7.995 0.232 -5.668 1.00 80.38 83 GLY A C 1
ATOM 642 O O . GLY A 1 83 ? 7.422 -0.298 -6.614 1.00 80.38 83 GLY A O 1
ATOM 643 N N . LEU A 1 84 ? 9.257 -0.047 -5.335 1.00 76.69 84 LEU A N 1
ATOM 644 C CA . LEU A 1 84 ? 10.091 -1.129 -5.867 1.00 76.69 84 LEU A CA 1
ATOM 645 C C . LEU A 1 84 ? 10.561 -0.982 -7.328 1.00 76.69 84 LEU A C 1
ATOM 647 O O . LEU A 1 84 ? 11.744 -0.699 -7.545 1.00 76.69 84 LEU A O 1
ATOM 651 N N . ASP A 1 85 ? 9.684 -1.168 -8.316 1.00 81.50 85 ASP A N 1
ATOM 652 C CA . ASP A 1 85 ? 10.079 -1.239 -9.730 1.00 81.50 85 ASP A CA 1
ATOM 653 C C . ASP A 1 85 ? 9.813 0.070 -10.481 1.00 81.50 85 ASP A C 1
ATOM 655 O O . ASP A 1 85 ? 8.717 0.347 -10.970 1.00 81.50 85 ASP A O 1
ATOM 659 N N . LYS A 1 86 ? 10.875 0.866 -10.638 1.00 81.62 86 LYS A N 1
ATOM 660 C CA . LYS A 1 86 ? 10.836 2.159 -11.339 1.00 81.62 86 LYS A CA 1
ATOM 661 C C . LYS A 1 86 ? 10.370 2.059 -12.790 1.00 81.62 86 LYS A C 1
ATOM 663 O O . LYS A 1 86 ? 9.886 3.058 -13.320 1.00 81.62 86 LYS A O 1
ATOM 668 N N . SER A 1 87 ? 10.545 0.907 -13.440 1.00 82.75 87 SER A N 1
ATOM 669 C CA . SER A 1 87 ? 10.113 0.717 -14.826 1.00 82.75 87 SER A CA 1
ATOM 670 C C . SER A 1 87 ? 8.587 0.693 -14.956 1.00 82.75 87 SER A C 1
ATOM 672 O O . SER A 1 87 ? 8.060 1.068 -16.002 1.00 82.75 87 SER A O 1
ATOM 674 N N . LEU A 1 88 ? 7.879 0.348 -13.875 1.00 84.12 88 LEU A N 1
ATOM 675 C CA . LEU A 1 88 ? 6.423 0.225 -13.850 1.00 84.12 88 LEU A CA 1
ATOM 676 C C . LEU A 1 88 ? 5.705 1.488 -13.370 1.00 84.12 88 LEU A C 1
ATOM 678 O O . LEU A 1 88 ? 4.511 1.623 -13.628 1.00 84.12 88 LEU A O 1
ATOM 682 N N . TYR A 1 89 ? 6.415 2.447 -12.762 1.00 83.69 89 TYR A N 1
ATOM 683 C CA . TYR A 1 89 ? 5.813 3.617 -12.103 1.00 83.69 89 TYR A CA 1
ATOM 684 C C . TYR A 1 89 ? 4.834 4.390 -12.989 1.00 83.69 89 TYR A C 1
ATOM 686 O O . TYR A 1 89 ? 3.751 4.741 -12.534 1.00 83.69 89 TYR A O 1
ATOM 694 N N . VAL A 1 90 ? 5.201 4.646 -14.250 1.00 83.25 90 VAL A N 1
ATOM 695 C CA . VAL A 1 90 ? 4.313 5.320 -15.214 1.00 83.25 90 VAL A CA 1
ATOM 696 C C . VAL A 1 90 ? 3.071 4.474 -15.452 1.00 83.25 90 VAL A C 1
ATOM 698 O O . VAL A 1 90 ? 1.957 4.939 -15.241 1.00 83.25 90 VAL A O 1
ATOM 701 N N . SER A 1 91 ? 3.268 3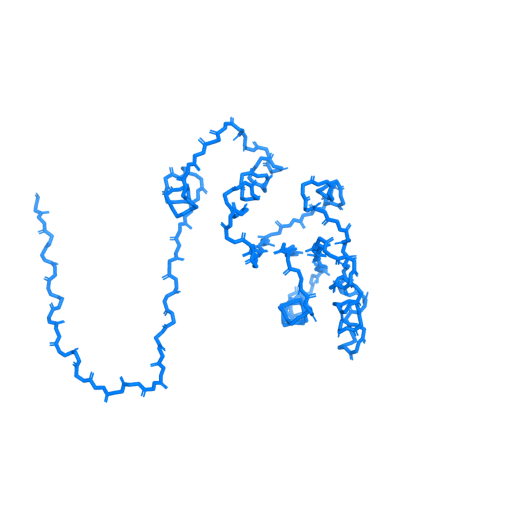.214 -15.840 1.00 84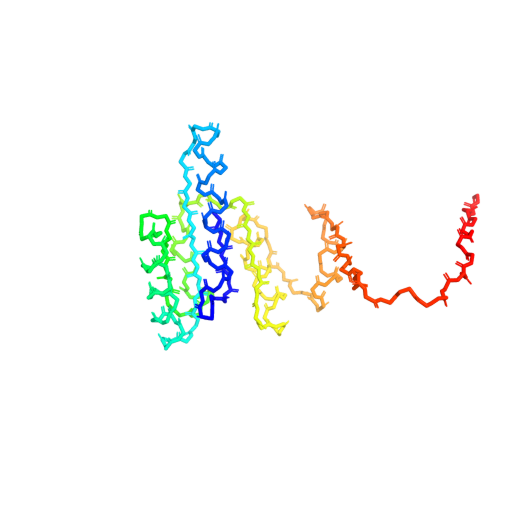.62 91 SER A N 1
ATOM 702 C CA . SER A 1 91 ? 2.165 2.333 -16.209 1.00 84.62 91 SER A CA 1
ATOM 703 C C . SER A 1 91 ? 1.207 2.076 -15.046 1.00 84.62 91 SER A C 1
ATOM 705 O O . SER A 1 91 ? 0.021 1.854 -15.269 1.00 84.62 91 SER A O 1
ATOM 707 N N . ASP A 1 92 ? 1.691 2.059 -13.806 1.00 85.06 92 ASP A N 1
ATOM 708 C CA . ASP A 1 92 ? 0.855 1.848 -12.627 1.00 85.06 92 ASP A CA 1
ATOM 709 C C . ASP A 1 92 ? 0.144 3.131 -12.205 1.00 85.06 92 ASP A C 1
ATOM 711 O O . ASP A 1 92 ? -1.037 3.079 -11.871 1.00 85.06 92 ASP A O 1
ATOM 715 N N . ALA A 1 93 ? 0.800 4.289 -12.315 1.00 84.31 93 ALA A N 1
ATOM 716 C CA . ALA A 1 93 ? 0.151 5.582 -12.117 1.00 84.31 93 ALA A CA 1
ATOM 717 C C . ALA A 1 93 ? -0.980 5.818 -13.125 1.00 84.31 93 ALA A C 1
ATOM 719 O O . ALA A 1 93 ? -2.073 6.217 -12.730 1.00 84.31 93 ALA A O 1
ATOM 720 N N . GLU A 1 94 ? -0.753 5.506 -14.403 1.00 81.50 94 GLU A N 1
ATOM 721 C CA . GLU A 1 94 ? -1.785 5.565 -15.443 1.00 81.50 94 GLU A CA 1
ATOM 722 C C . GLU A 1 94 ? -2.976 4.667 -15.095 1.00 81.50 94 GLU A C 1
ATOM 724 O O . GLU A 1 94 ? -4.119 5.101 -15.204 1.00 81.50 94 GLU A O 1
ATOM 729 N N . LYS A 1 95 ? -2.735 3.437 -14.619 1.00 81.75 95 LYS A N 1
ATOM 730 C CA . LYS A 1 95 ? -3.815 2.535 -14.190 1.00 81.75 95 LYS A CA 1
ATOM 731 C C . LYS A 1 95 ? -4.591 3.085 -12.998 1.00 81.75 95 LYS A C 1
ATOM 733 O O . LYS A 1 95 ? -5.813 2.980 -12.993 1.00 81.75 95 LYS A O 1
ATOM 738 N N . ILE A 1 96 ? -3.909 3.670 -12.013 1.00 82.00 96 ILE A N 1
ATOM 739 C CA . ILE A 1 96 ? -4.552 4.298 -10.851 1.00 82.00 96 ILE A CA 1
ATOM 740 C C . ILE A 1 96 ? -5.473 5.430 -11.315 1.00 82.00 96 ILE A C 1
ATOM 742 O O . ILE A 1 96 ? -6.662 5.419 -11.003 1.00 82.00 96 ILE A O 1
ATOM 746 N N . ILE A 1 97 ? -4.947 6.354 -12.118 1.00 76.38 97 ILE A N 1
ATOM 747 C CA . ILE A 1 97 ? -5.686 7.520 -12.622 1.00 76.38 97 ILE A CA 1
ATOM 748 C C . ILE A 1 97 ? -6.854 7.080 -13.520 1.00 76.38 97 ILE A C 1
ATOM 750 O O . ILE A 1 97 ? -7.970 7.582 -13.385 1.00 76.38 97 ILE A O 1
ATOM 754 N N . ALA A 1 98 ? -6.648 6.064 -14.362 1.00 66.62 98 ALA A N 1
ATOM 755 C CA . ALA A 1 98 ? -7.698 5.487 -15.198 1.00 66.62 98 ALA A CA 1
ATOM 756 C C . ALA A 1 98 ? -8.776 4.751 -14.391 1.00 66.62 98 ALA A C 1
ATOM 758 O O . ALA A 1 98 ? -9.954 4.821 -14.746 1.00 66.62 98 ALA A O 1
ATOM 759 N N . SER A 1 99 ? -8.401 4.066 -13.305 1.00 59.06 99 SER A N 1
ATOM 760 C CA . SER A 1 99 ? -9.341 3.344 -12.437 1.00 59.06 99 SER A CA 1
ATOM 761 C C . SER A 1 99 ? -10.277 4.268 -11.652 1.00 59.06 99 SER A C 1
ATOM 763 O O . SER A 1 99 ? -11.361 3.835 -11.269 1.00 59.06 99 SER A O 1
ATOM 765 N N . ASP A 1 100 ? -9.905 5.542 -11.509 1.00 55.69 100 ASP A N 1
ATOM 766 C CA . ASP A 1 100 ? -10.715 6.606 -10.904 1.00 55.69 100 ASP A CA 1
ATOM 767 C C . ASP A 1 100 ? -11.454 7.468 -11.965 1.00 55.69 100 ASP A C 1
ATOM 769 O O . ASP A 1 10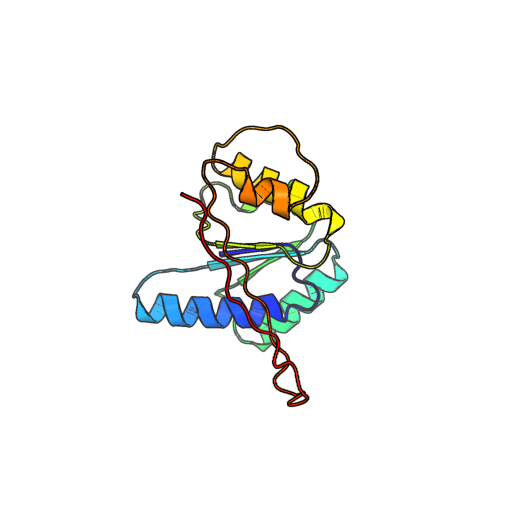0 ? -11.833 8.610 -11.715 1.00 55.69 100 ASP A O 1
ATOM 773 N N . ASN A 1 101 ? -11.697 6.904 -13.163 1.00 41.62 101 ASN A N 1
ATOM 774 C CA . ASN A 1 101 ? -12.363 7.502 -14.340 1.00 41.62 101 ASN A CA 1
ATOM 775 C C . ASN A 1 101 ? -11.580 8.557 -15.151 1.00 41.62 101 ASN A C 1
ATOM 777 O O . ASN A 1 101 ? -12.195 9.427 -15.776 1.00 41.62 101 ASN A O 1
ATOM 781 N N . VAL A 1 102 ? -10.252 8.468 -15.266 1.00 33.19 102 VAL A N 1
ATOM 782 C CA . VAL A 1 102 ? -9.486 9.401 -16.118 1.00 33.19 102 VAL A CA 1
ATOM 783 C C . VAL A 1 102 ? -8.591 8.662 -17.131 1.00 33.19 102 VAL A C 1
ATOM 785 O O . VAL A 1 102 ? -7.474 8.272 -16.837 1.00 33.19 102 VAL A O 1
ATOM 788 N N . LEU A 1 103 ? -9.154 8.444 -18.329 1.00 28.83 103 LEU A N 1
ATOM 789 C CA . LEU A 1 103 ? -8.544 8.311 -19.676 1.00 28.83 103 LEU A CA 1
ATOM 790 C C . LEU A 1 103 ? -7.059 7.873 -19.855 1.00 28.83 103 LEU A C 1
ATOM 792 O O . LEU A 1 103 ? -6.125 8.535 -19.424 1.00 28.83 103 LEU A O 1
ATOM 796 N N . ILE A 1 104 ? -6.875 6.841 -20.696 1.00 29.34 104 ILE A N 1
ATOM 797 C CA . ILE A 1 104 ? -5.666 6.464 -21.482 1.00 29.34 104 ILE A CA 1
ATOM 798 C C . ILE A 1 104 ? -5.514 7.434 -22.692 1.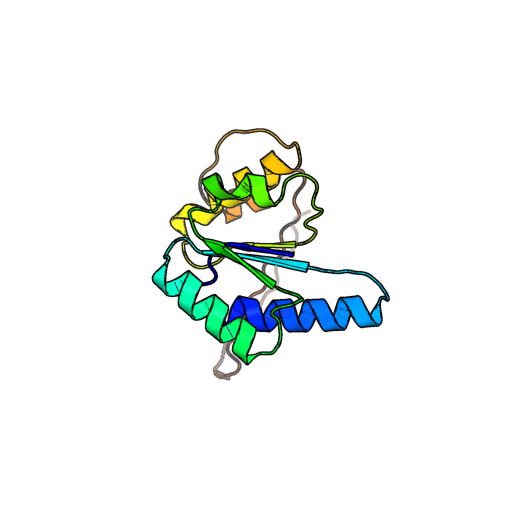00 29.34 104 ILE A C 1
ATOM 800 O O . ILE A 1 104 ? -6.567 7.866 -23.173 1.00 29.34 104 ILE A O 1
ATOM 804 N N . PRO A 1 105 ? -4.319 7.732 -23.285 1.00 50.94 105 PRO A N 1
ATOM 805 C CA . PRO A 1 105 ? -3.028 7.019 -23.195 1.00 50.94 105 PRO A CA 1
ATOM 806 C C . PRO A 1 105 ? -1.766 7.848 -22.869 1.00 50.94 105 PRO A C 1
ATOM 808 O O . PRO A 1 105 ? -1.594 8.961 -23.355 1.00 50.94 105 PRO A O 1
ATOM 811 N N . GLY A 1 106 ? -0.805 7.167 -22.234 1.00 39.44 106 GLY A N 1
ATOM 812 C CA . GLY A 1 106 ? 0.587 7.015 -22.675 1.00 39.44 106 GLY A CA 1
ATOM 813 C C . GLY A 1 106 ? 1.478 8.255 -22.662 1.00 39.44 106 GLY A C 1
ATOM 814 O O . GLY A 1 106 ? 1.488 9.011 -23.632 1.00 39.44 106 GLY A O 1
ATOM 815 N N . ALA A 1 107 ? 2.356 8.380 -21.661 1.00 35.47 107 ALA A N 1
ATOM 816 C CA . ALA A 1 107 ? 3.480 9.323 -21.730 1.00 35.47 107 ALA A CA 1
ATOM 817 C C . ALA A 1 107 ? 4.732 8.862 -20.951 1.00 35.47 107 ALA A C 1
ATOM 819 O O . ALA A 1 107 ? 4.630 8.401 -19.816 1.00 35.47 107 ALA A O 1
ATOM 820 N N . PRO A 1 108 ? 5.944 8.991 -21.525 1.00 46.28 108 PRO A N 1
ATOM 821 C CA . PRO A 1 108 ? 7.175 8.544 -20.893 1.00 46.28 108 PRO A CA 1
ATOM 822 C C . PRO A 1 108 ? 7.653 9.524 -19.810 1.00 46.28 108 PRO A C 1
ATOM 824 O O . PRO A 1 108 ? 7.538 10.738 -19.942 1.00 46.28 108 PRO A O 1
ATOM 827 N N . VAL A 1 109 ? 8.303 8.951 -18.793 1.00 54.97 109 VAL A N 1
ATOM 828 C CA . VAL A 1 109 ? 8.901 9.590 -17.605 1.00 54.97 109 VAL A CA 1
ATOM 829 C C . VAL A 1 109 ? 7.868 10.045 -16.567 1.00 54.97 109 VAL A C 1
ATOM 831 O O . VAL A 1 109 ? 7.238 11.086 -16.687 1.00 54.97 109 VAL A O 1
ATOM 834 N N . TYR A 1 110 ? 7.768 9.275 -15.477 1.00 60.69 110 TYR A N 1
ATOM 835 C CA . TYR A 1 110 ? 6.819 9.472 -14.369 1.00 60.69 110 TYR A CA 1
ATOM 836 C C . TYR A 1 110 ? 6.772 10.907 -13.826 1.00 60.69 110 TYR A C 1
ATOM 838 O O . TYR A 1 110 ? 5.698 11.406 -13.524 1.00 60.69 110 TYR A O 1
ATOM 846 N N . LEU A 1 111 ? 7.919 11.586 -13.717 1.00 60.03 111 LEU A N 1
ATOM 847 C CA . LEU A 1 111 ? 7.953 12.965 -13.216 1.00 60.03 111 LEU A CA 1
ATOM 848 C C . LEU A 1 111 ? 7.310 13.945 -14.202 1.00 60.03 111 LEU A C 1
ATOM 850 O O . LEU A 1 111 ? 6.476 14.735 -13.787 1.00 60.03 111 LEU A O 1
ATOM 854 N N . THR A 1 112 ? 7.631 13.839 -15.495 1.00 65.31 112 THR A N 1
ATOM 855 C CA . THR A 1 112 ? 6.991 14.639 -16.550 1.00 65.31 112 THR A CA 1
ATOM 856 C C . THR A 1 112 ? 5.495 14.348 -16.620 1.00 65.31 112 THR A C 1
ATOM 858 O O . THR A 1 112 ? 4.696 15.272 -16.664 1.00 65.31 112 THR A O 1
ATOM 861 N N . PHE A 1 113 ? 5.105 13.073 -16.521 1.00 72.06 113 PHE A N 1
ATOM 862 C CA . PHE A 1 113 ? 3.701 12.676 -16.459 1.00 72.06 113 PHE A CA 1
ATOM 863 C C . PHE A 1 113 ? 2.953 13.343 -15.295 1.00 72.06 113 PHE A C 1
ATOM 865 O O . PHE A 1 113 ? 1.895 13.922 -15.508 1.00 72.06 113 PHE A O 1
ATOM 872 N N . VAL A 1 114 ? 3.493 13.291 -14.071 1.00 74.50 114 VAL A N 1
ATOM 873 C CA . VAL A 1 114 ? 2.824 13.879 -12.899 1.00 74.50 114 VAL A CA 1
ATOM 874 C C . VAL A 1 114 ? 2.817 15.412 -12.950 1.00 74.50 114 VAL A C 1
ATOM 876 O O . VAL A 1 114 ? 1.825 16.010 -12.541 1.00 74.50 114 VAL A O 1
ATOM 879 N N . ASP A 1 115 ? 3.892 16.042 -13.435 1.00 74.69 115 ASP A N 1
ATOM 880 C CA . ASP A 1 115 ? 4.013 17.506 -13.517 1.00 74.69 115 ASP A CA 1
ATOM 881 C C . ASP A 1 115 ? 3.078 18.116 -14.575 1.00 74.69 115 ASP A C 1
ATOM 883 O O . ASP A 1 115 ? 2.498 19.176 -14.337 1.00 74.69 115 ASP A O 1
ATOM 887 N N . ASP A 1 116 ? 2.901 17.442 -15.715 1.00 78.50 116 ASP A N 1
ATOM 888 C CA . ASP A 1 116 ? 2.110 17.956 -16.839 1.00 78.50 116 ASP A CA 1
ATOM 889 C C . ASP A 1 116 ? 0.622 17.564 -16.765 1.00 78.50 116 ASP A C 1
ATOM 891 O O . ASP A 1 116 ? -0.202 18.092 -17.520 1.00 78.50 116 ASP A O 1
ATOM 895 N N . HIS A 1 117 ? 0.235 16.644 -15.872 1.00 77.00 117 HIS A N 1
ATOM 896 C CA . HIS A 1 117 ? -1.151 16.188 -15.788 1.00 77.00 117 HIS A CA 1
ATOM 897 C C . HIS A 1 117 ? -2.050 17.259 -15.138 1.00 77.00 117 HIS A C 1
ATOM 899 O O . HIS A 1 117 ? -1.869 17.591 -13.966 1.00 77.00 117 HIS A O 1
ATOM 905 N N . PRO A 1 118 ? -3.105 17.748 -15.820 1.00 79.12 118 PRO A N 1
ATOM 906 C CA . PRO A 1 118 ? -3.864 18.934 -15.398 1.00 79.12 118 PRO A CA 1
ATOM 907 C C . PRO A 1 118 ? -4.626 18.770 -14.074 1.00 79.12 118 PRO A C 1
ATOM 909 O O . PRO A 1 118 ? -5.065 19.753 -13.482 1.00 79.12 118 PRO A O 1
ATOM 912 N N . GLN A 1 119 ? -4.818 17.528 -13.626 1.00 77.38 119 GLN A N 1
ATOM 913 C CA . GLN A 1 119 ? -5.518 17.198 -12.381 1.00 77.38 119 GLN A CA 1
ATOM 914 C C . GLN A 1 119 ? -4.571 16.847 -11.226 1.00 77.38 119 GLN A C 1
ATOM 916 O O . GLN A 1 119 ? -5.033 16.627 -10.108 1.00 77.38 119 GLN A O 1
ATOM 921 N N . LEU A 1 120 ? -3.261 16.770 -11.476 1.00 82.06 120 LEU A N 1
ATOM 922 C CA . LEU A 1 120 ? -2.275 16.442 -10.455 1.00 82.06 120 LEU A CA 1
ATOM 923 C C . LEU A 1 120 ? -1.516 17.696 -10.034 1.00 82.06 120 LEU A C 1
ATOM 925 O O . LEU A 1 120 ? -1.272 18.612 -10.813 1.00 82.06 120 LEU A O 1
ATOM 929 N N . LYS A 1 121 ? -1.130 17.727 -8.761 1.00 85.94 121 LYS A N 1
ATOM 930 C CA . LYS A 1 121 ? -0.206 18.720 -8.223 1.00 85.94 121 LYS A CA 1
ATOM 931 C C . LYS A 1 121 ? 0.968 17.983 -7.604 1.00 85.94 121 LYS A C 1
ATOM 933 O O . LYS A 1 121 ? 0.796 17.277 -6.611 1.00 85.94 121 LYS A O 1
ATOM 938 N N . SER A 1 122 ? 2.154 18.168 -8.169 1.00 83.81 122 SER A N 1
ATOM 939 C CA . SER A 1 122 ? 3.366 17.520 -7.681 1.00 83.81 122 SER A CA 1
ATOM 940 C C . SER A 1 122 ? 4.020 18.306 -6.539 1.00 83.81 122 SER A C 1
ATOM 942 O O . SER A 1 122 ? 3.985 19.538 -6.474 1.00 83.81 122 SER A O 1
ATOM 944 N N . VAL A 1 123 ? 4.631 17.574 -5.604 1.00 86.81 123 VAL A N 1
ATOM 945 C CA . VAL A 1 123 ? 5.514 18.123 -4.567 1.00 86.81 123 VAL A CA 1
ATOM 946 C C . VAL A 1 123 ? 6.721 17.201 -4.434 1.00 86.81 123 VAL A C 1
ATOM 948 O O . VAL A 1 123 ? 6.583 16.016 -4.134 1.00 86.81 123 VAL A O 1
ATOM 951 N N . LEU A 1 124 ? 7.926 17.740 -4.642 1.00 84.25 124 LEU A N 1
ATOM 952 C CA . LEU A 1 124 ? 9.169 16.978 -4.531 1.00 84.25 124 LEU A CA 1
ATOM 953 C C . LEU A 1 124 ? 9.785 17.118 -3.133 1.00 84.25 124 LEU A C 1
ATOM 955 O O . LEU A 1 124 ? 10.325 18.167 -2.775 1.00 84.25 124 LEU A O 1
ATOM 959 N N . HIS A 1 125 ? 9.794 16.023 -2.376 1.00 83.62 125 HIS A N 1
ATOM 960 C CA . HIS A 1 125 ? 10.467 15.943 -1.080 1.00 83.62 125 HIS A CA 1
ATOM 961 C C . HIS A 1 125 ? 11.888 15.379 -1.238 1.00 83.62 125 HIS A C 1
ATOM 963 O O . HIS A 1 125 ? 12.076 14.185 -1.465 1.00 83.62 125 HIS A O 1
ATOM 969 N N . ARG A 1 126 ? 12.913 16.235 -1.110 1.00 84.31 126 ARG A N 1
ATOM 970 C CA . ARG A 1 126 ? 14.325 15.810 -1.091 1.00 84.31 126 ARG A CA 1
ATOM 971 C C . ARG A 1 126 ? 14.768 15.474 0.329 1.00 84.31 126 ARG A C 1
ATOM 973 O O . ARG A 1 126 ? 14.755 16.336 1.204 1.00 84.31 126 ARG A O 1
ATOM 980 N N . LEU A 1 127 ? 15.232 14.244 0.534 1.00 77.00 127 LEU A N 1
ATOM 981 C CA . LEU A 1 127 ? 15.931 13.870 1.759 1.00 77.00 127 LEU A CA 1
ATOM 982 C C . LEU A 1 127 ? 17.345 14.453 1.718 1.00 77.00 127 LEU A C 1
ATOM 984 O O . LEU A 1 127 ? 18.162 14.071 0.882 1.00 77.00 127 LEU A O 1
ATOM 988 N N . VAL A 1 128 ? 17.632 15.389 2.618 1.00 70.81 128 VAL A N 1
ATOM 989 C CA . VAL A 1 128 ? 18.995 15.872 2.844 1.00 70.81 128 VAL A CA 1
ATOM 990 C C . VAL A 1 128 ? 19.615 14.964 3.896 1.00 70.81 128 VAL A C 1
ATOM 992 O O . VAL A 1 128 ? 19.086 14.841 5.000 1.00 70.81 128 VAL A O 1
ATOM 995 N N . HIS A 1 129 ? 20.712 14.292 3.556 1.00 52.66 129 HIS A N 1
ATOM 996 C CA . HIS A 1 129 ? 21.427 13.450 4.509 1.00 52.66 129 HIS A CA 1
ATOM 997 C C . HIS A 1 129 ? 21.944 14.335 5.656 1.00 52.66 129 HIS A C 1
ATOM 999 O O . HIS A 1 129 ? 22.816 15.184 5.448 1.00 52.66 129 HIS A O 1
ATOM 1005 N N . VAL A 1 130 ? 21.408 14.165 6.868 1.00 52.53 130 VAL A N 1
ATOM 1006 C CA . VAL A 1 130 ? 21.904 14.845 8.077 1.00 52.53 130 VAL A CA 1
ATOM 1007 C C . VAL A 1 130 ? 23.198 14.147 8.499 1.00 52.53 130 VAL A C 1
ATOM 1009 O O . VAL A 1 130 ? 23.223 13.323 9.403 1.00 52.53 130 VAL A O 1
ATOM 1012 N N . GLY A 1 131 ? 24.271 14.416 7.756 1.00 49.03 131 GLY A N 1
ATOM 1013 C CA . GLY A 1 131 ? 25.574 13.777 7.951 1.00 49.03 131 GLY A CA 1
ATOM 1014 C C . GLY A 1 131 ? 26.753 14.489 7.289 1.00 49.03 131 GLY A C 1
ATOM 1015 O O . GLY A 1 131 ? 27.892 14.194 7.631 1.00 49.03 131 GLY A O 1
ATOM 1016 N N . GLN A 1 132 ? 26.528 15.472 6.411 1.00 42.53 132 GLN A N 1
ATOM 1017 C CA . GLN A 1 132 ? 27.605 16.328 5.910 1.00 42.53 132 GLN A CA 1
ATOM 1018 C C . GLN A 1 132 ? 27.306 17.805 6.166 1.00 42.53 132 GLN A C 1
ATOM 1020 O O . GLN A 1 132 ? 26.729 18.512 5.344 1.00 42.53 132 GLN A O 1
ATOM 1025 N N . ARG A 1 133 ? 27.776 18.305 7.315 1.00 47.81 133 ARG A N 1
ATOM 1026 C CA . ARG A 1 133 ? 28.258 19.687 7.379 1.00 47.81 133 ARG A CA 1
ATOM 1027 C C . ARG A 1 133 ? 29.613 19.733 6.673 1.00 47.81 133 ARG A C 1
ATOM 1029 O O . ARG A 1 133 ? 30.647 19.588 7.309 1.00 47.81 133 ARG A O 1
ATOM 1036 N N . SER A 1 134 ? 29.603 19.974 5.371 1.00 45.28 134 SER A N 1
ATOM 1037 C CA . SER A 1 134 ? 30.775 20.482 4.656 1.00 45.28 134 SER A CA 1
ATOM 1038 C C . SER A 1 134 ? 30.312 21.370 3.507 1.00 45.28 134 SER A C 1
ATOM 1040 O O . SER A 1 134 ? 29.804 20.904 2.497 1.00 45.28 134 SER A O 1
ATOM 1042 N N . HIS A 1 135 ? 30.443 22.674 3.749 1.00 45.22 135 HIS A N 1
ATOM 1043 C CA . HIS A 1 135 ? 30.576 23.765 2.786 1.00 45.22 135 HIS A CA 1
ATOM 1044 C C . HIS A 1 135 ? 29.865 23.641 1.432 1.00 45.22 135 HIS A C 1
ATOM 1046 O O . HIS A 1 135 ? 30.488 23.362 0.416 1.00 45.22 135 HIS A O 1
ATOM 1052 N N . LEU A 1 136 ? 28.603 24.067 1.391 1.00 40.72 136 LEU A N 1
ATOM 1053 C CA . LEU A 1 136 ? 28.056 24.729 0.208 1.00 40.72 136 LEU A CA 1
ATOM 1054 C C . LEU A 1 136 ? 27.414 26.050 0.645 1.00 40.72 136 LEU A C 1
ATOM 1056 O O . LEU A 1 136 ? 26.209 26.152 0.850 1.00 40.72 136 LEU A O 1
ATOM 1060 N N . ARG A 1 137 ? 28.253 27.082 0.816 1.00 43.28 137 ARG A N 1
ATOM 1061 C CA . ARG A 1 137 ? 27.810 28.455 0.549 1.00 43.28 137 ARG A CA 1
ATOM 1062 C C . ARG A 1 137 ? 27.758 28.582 -0.970 1.00 43.28 137 ARG A C 1
ATOM 1064 O O . ARG A 1 137 ? 28.798 28.680 -1.608 1.00 43.28 137 ARG A O 1
ATOM 1071 N N . GLY A 1 138 ? 26.558 28.545 -1.529 1.00 36.00 138 GLY A N 1
ATOM 1072 C CA . GLY A 1 138 ? 26.293 28.891 -2.919 1.00 36.00 138 GLY A CA 1
ATOM 1073 C C . GLY A 1 138 ? 25.016 29.714 -2.956 1.00 36.00 138 GLY A C 1
ATOM 1074 O O . GLY A 1 138 ? 23.946 29.196 -2.654 1.00 36.00 138 GLY A O 1
ATOM 1075 N N . ASN A 1 139 ? 25.161 31.008 -3.232 1.00 41.47 139 ASN A N 1
ATOM 1076 C CA . ASN A 1 139 ? 24.084 31.991 -3.277 1.00 41.47 139 ASN A CA 1
ATOM 1077 C C . ASN A 1 139 ? 22.953 31.544 -4.214 1.00 41.47 139 ASN A C 1
ATOM 1079 O O . ASN A 1 139 ? 23.182 31.307 -5.397 1.00 41.47 139 ASN A O 1
ATOM 1083 N N . LEU A 1 140 ? 21.725 31.506 -3.698 1.00 35.25 140 LEU A N 1
ATOM 1084 C CA . LEU A 1 140 ? 20.503 31.432 -4.495 1.00 35.25 140 LEU A CA 1
ATOM 1085 C C . LEU A 1 140 ? 19.784 32.779 -4.389 1.00 35.25 140 LEU A C 1
ATOM 1087 O O . LEU A 1 140 ? 18.836 32.937 -3.629 1.00 35.25 140 LEU A O 1
ATOM 1091 N N . HIS A 1 141 ? 20.254 33.750 -5.171 1.00 36.00 141 HIS A N 1
ATOM 1092 C CA . HIS A 1 141 ? 19.370 34.775 -5.713 1.00 36.00 141 HIS A CA 1
ATOM 1093 C C . HIS A 1 141 ? 18.928 34.278 -7.090 1.00 36.00 141 HIS A C 1
ATOM 1095 O O . HIS A 1 141 ? 19.744 34.161 -8.002 1.00 36.00 141 HIS A O 1
ATOM 1101 N N . ARG A 1 142 ? 17.646 33.935 -7.229 1.00 39.09 142 ARG A N 1
ATOM 1102 C CA . ARG A 1 142 ? 16.973 33.943 -8.529 1.00 39.09 142 ARG A CA 1
ATOM 1103 C C . ARG A 1 142 ? 16.099 35.184 -8.548 1.00 39.09 142 ARG A C 1
ATOM 1105 O O . ARG A 1 142 ? 15.117 35.255 -7.817 1.00 39.09 142 ARG A O 1
ATOM 1112 N N . GLU A 1 143 ? 16.523 36.160 -9.336 1.00 37.81 143 GLU A N 1
ATOM 1113 C CA . GLU A 1 143 ? 15.693 37.279 -9.755 1.00 37.81 143 GLU A CA 1
ATOM 1114 C C . GLU A 1 143 ? 14.588 36.755 -10.683 1.00 37.81 143 GLU A C 1
ATOM 1116 O O . GLU A 1 143 ? 14.833 35.941 -11.577 1.00 37.81 143 GLU A O 1
ATOM 1121 N N . THR A 1 144 ? 13.361 37.194 -10.433 1.00 40.16 144 THR A N 1
ATOM 1122 C CA . THR A 1 144 ? 12.214 37.074 -11.338 1.00 40.16 144 THR A CA 1
ATOM 1123 C C . THR A 1 144 ? 12.385 38.061 -12.496 1.00 40.16 144 THR A C 1
ATOM 1125 O O . THR A 1 144 ? 12.649 39.232 -12.217 1.00 40.16 144 THR A O 1
ATOM 1128 N N . PRO A 1 145 ? 12.194 37.670 -13.768 1.00 43.84 145 PRO A N 1
ATOM 1129 C CA . PRO A 1 145 ? 12.013 38.642 -14.837 1.00 43.84 145 PRO A CA 1
ATOM 1130 C C . PRO A 1 145 ? 10.586 39.207 -14.803 1.00 43.84 145 PRO A C 1
ATOM 1132 O O . PRO A 1 145 ? 9.645 38.495 -14.441 1.00 43.84 145 PRO A O 1
ATOM 1135 N N . ALA A 1 146 ? 10.478 40.489 -15.155 1.00 44.66 146 ALA A N 1
ATOM 1136 C CA . ALA A 1 146 ? 9.238 41.235 -15.365 1.00 44.66 146 ALA A CA 1
ATOM 1137 C C . ALA A 1 146 ? 8.487 40.795 -16.630 1.00 44.66 146 ALA A C 1
ATOM 1139 O O . ALA A 1 146 ? 9.154 40.291 -17.565 1.00 44.66 146 ALA A O 1
#

pLDDT: mean 81.13, std 20.93, range [28.83, 98.75]